Protein AF-A0ABD7EF06-F1 (afdb_monomer_lite)

pLDDT: mean 83.76, std 13.54, range [41.81, 98.06]

Foldseek 3Di:
DDDDDDDPFDWDDDPNDTDTPVVVVVVVVVVVVVVVVVVVVVVVVVVVVVVVVVVVVVCVVVVVVVVVVVVVVVVVVVVVVVVVVVVVVVVVVVVVVVVVVLVVCLDVVSVLVVVVVVLVPDDPPQWEKEKEAEPVCVVVVVVCVVPRCPPDPYHYHYDYDNDSDIDIDTPPD

Sequence (173 aa):
MRKKIEMNLSKYPLNGVLIKGELADELTEIASIKENSIIEARQRMQEIDECAEKKFVQGYYDGYVKGIIDARGSVVSIIDVFSNALEINRLRIIDELKRILLKSLENVEVFKSVFEQWLEKLPTTDSLVYLYVPSRYKEKFLYTESSCFTRLQKEIRIDYHEDNKFVFLLNNL

Secondary structure (DSSP, 8-state):
-PPP------EEEETTEEEEHHHHHHHHHHHHHHHHHHHHHHHHHHHHHHHHHHHHHHHHHHHHHHHHHHHHHHHHHHHHHHHHHHHHHHHHHHHHHHHHHHHHTTSHHHHHHHHHHHHHTS-SS--PEEEEEEGGGHHHHHTTTTTSSTT-SS-EEEEEESSSS-EEEE---

Structure (mmCIF, N/CA/C/O backbone):
data_AF-A0ABD7EF06-F1
#
_entry.id   AF-A0ABD7EF06-F1
#
loop_
_atom_site.group_PDB
_atom_site.id
_atom_site.type_symbol
_atom_site.label_atom_id
_atom_site.label_alt_id
_atom_site.label_comp_id
_atom_site.label_asym_id
_atom_site.label_entity_id
_atom_site.label_seq_id
_atom_site.pdbx_PDB_ins_code
_atom_site.Cartn_x
_atom_site.Cartn_y
_atom_site.Cartn_z
_atom_site.occupancy
_atom_site.B_iso_or_equiv
_atom_site.auth_seq_id
_atom_site.auth_comp_id
_atom_site.auth_asym_id
_atom_site.auth_atom_id
_atom_site.pdbx_PDB_model_num
ATOM 1 N N . MET A 1 1 ? 61.028 1.602 -100.239 1.00 41.81 1 MET A N 1
ATOM 2 C CA . MET A 1 1 ? 59.581 1.925 -100.206 1.00 41.81 1 MET A CA 1
ATOM 3 C C . MET A 1 1 ? 59.084 1.813 -98.772 1.00 41.81 1 MET A C 1
ATOM 5 O O . MET A 1 1 ? 59.357 0.797 -98.147 1.00 41.81 1 MET A O 1
ATOM 9 N N . ARG A 1 2 ? 58.402 2.829 -98.227 1.00 42.41 2 ARG A N 1
ATOM 10 C CA . ARG A 1 2 ? 57.750 2.735 -96.907 1.00 42.41 2 ARG A CA 1
ATOM 11 C C . ARG A 1 2 ? 56.313 2.237 -97.095 1.00 42.41 2 ARG A C 1
ATOM 13 O O . ARG A 1 2 ? 55.578 2.823 -97.883 1.00 42.41 2 ARG A O 1
ATOM 20 N N . LYS A 1 3 ? 55.925 1.165 -96.393 1.00 53.47 3 LYS A N 1
ATOM 21 C CA . LYS A 1 3 ? 54.536 0.676 -96.349 1.00 53.47 3 LYS A CA 1
ATOM 22 C C . LYS A 1 3 ? 53.689 1.656 -95.535 1.00 53.47 3 LYS A C 1
ATOM 24 O O . LYS A 1 3 ? 54.006 1.921 -94.379 1.00 53.47 3 LYS A O 1
ATOM 29 N N . LYS A 1 4 ? 52.624 2.182 -96.140 1.00 56.44 4 LYS A N 1
ATOM 30 C CA . LYS A 1 4 ? 51.591 2.948 -95.437 1.00 56.44 4 LYS A CA 1
ATOM 31 C C . LYS A 1 4 ? 50.719 1.947 -94.677 1.00 56.44 4 LYS A C 1
ATOM 33 O O . LYS A 1 4 ? 50.118 1.076 -95.295 1.00 56.44 4 LYS A O 1
ATOM 38 N N . ILE A 1 5 ? 50.720 2.032 -93.351 1.00 62.34 5 ILE A N 1
ATOM 39 C CA . ILE A 1 5 ? 49.828 1.245 -92.496 1.00 62.34 5 ILE A CA 1
ATOM 40 C C . ILE A 1 5 ? 48.558 2.075 -92.327 1.00 62.34 5 ILE A C 1
ATOM 42 O O . ILE A 1 5 ? 48.615 3.176 -91.780 1.00 62.34 5 ILE A O 1
ATOM 46 N N . GLU A 1 6 ? 47.428 1.583 -92.828 1.00 57.25 6 GLU A N 1
ATOM 47 C CA . GLU A 1 6 ? 46.128 2.185 -92.535 1.00 57.25 6 GLU A CA 1
ATOM 48 C C . GLU A 1 6 ? 45.710 1.810 -91.114 1.00 57.25 6 GLU A C 1
ATOM 50 O O . GLU A 1 6 ? 45.564 0.637 -90.775 1.00 57.25 6 GLU A O 1
ATOM 55 N N . MET A 1 7 ? 45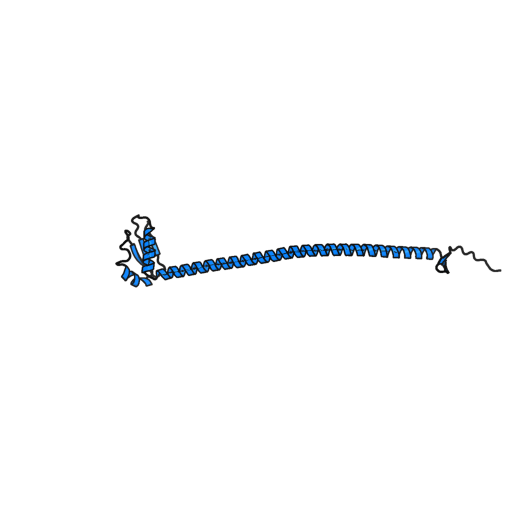.554 2.822 -90.261 1.00 56.41 7 MET A N 1
ATOM 56 C CA . MET A 1 7 ? 45.002 2.665 -88.920 1.00 56.41 7 MET A CA 1
AT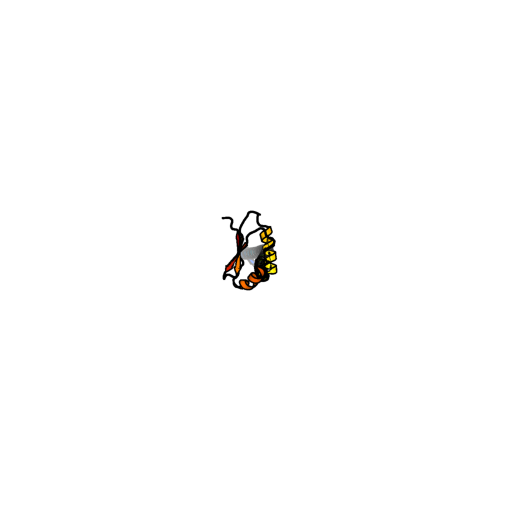OM 57 C C . MET A 1 7 ? 43.523 3.060 -88.934 1.00 56.41 7 MET A C 1
ATOM 59 O O . MET A 1 7 ? 43.207 4.241 -88.822 1.00 56.41 7 MET A O 1
ATOM 63 N N . ASN A 1 8 ? 42.629 2.073 -89.016 1.00 58.50 8 ASN A N 1
ATOM 64 C CA . ASN A 1 8 ? 41.196 2.228 -88.734 1.00 58.50 8 ASN A CA 1
ATOM 65 C C . ASN A 1 8 ? 40.936 2.032 -87.233 1.00 58.50 8 ASN A C 1
ATOM 67 O O . ASN A 1 8 ? 40.391 1.020 -86.810 1.00 58.50 8 ASN A O 1
ATOM 71 N N . LEU A 1 9 ? 41.385 2.971 -86.402 1.00 61.47 9 LEU A N 1
ATOM 72 C CA . LEU A 1 9 ? 41.012 3.015 -84.985 1.00 61.47 9 LEU A CA 1
ATOM 73 C C . LEU A 1 9 ? 40.450 4.404 -84.701 1.00 61.47 9 LEU A C 1
ATOM 75 O O . LEU A 1 9 ? 41.146 5.392 -84.950 1.00 61.47 9 LEU A O 1
ATOM 79 N N . SER A 1 10 ? 39.215 4.484 -84.193 1.00 67.25 10 SER A N 1
ATOM 80 C CA . SER A 1 10 ? 38.663 5.743 -83.691 1.00 67.25 10 SER A CA 1
ATOM 81 C C . SER A 1 10 ? 39.551 6.229 -82.544 1.00 67.25 10 SER A C 1
ATOM 83 O O . SER A 1 10 ? 39.885 5.478 -81.621 1.00 67.25 10 SER A O 1
ATOM 85 N N . LYS A 1 11 ? 40.028 7.471 -82.656 1.00 74.44 11 LYS A N 1
ATOM 86 C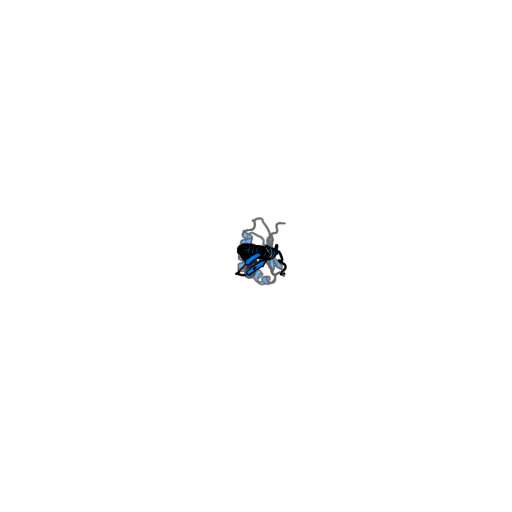 CA . LYS A 1 11 ? 40.893 8.098 -81.657 1.00 74.44 11 LYS A CA 1
ATOM 87 C C . LYS A 1 11 ? 40.264 9.391 -81.180 1.00 74.44 11 LYS A C 1
ATOM 89 O O . LYS A 1 11 ? 39.874 10.212 -82.006 1.00 74.44 11 LYS A O 1
ATOM 94 N N . TYR A 1 12 ? 40.238 9.582 -79.869 1.00 75.81 12 TYR A N 1
ATOM 95 C CA . TYR A 1 12 ? 39.671 10.766 -79.235 1.00 75.81 12 TYR A CA 1
ATOM 96 C C . TYR A 1 12 ? 40.758 11.511 -78.459 1.00 75.81 12 TYR A C 1
ATOM 98 O O . TYR A 1 12 ? 41.607 10.870 -77.833 1.00 75.81 12 TYR A O 1
ATOM 106 N N . PRO A 1 13 ? 40.790 12.850 -78.514 1.00 74.25 13 PRO A N 1
ATOM 107 C CA . PRO A 1 13 ? 41.705 13.630 -77.697 1.00 74.25 13 PRO A CA 1
ATOM 108 C C . PRO A 1 13 ? 41.209 13.675 -76.246 1.00 74.25 13 PRO A C 1
ATOM 110 O O . PRO A 1 13 ? 40.090 14.106 -75.983 1.00 74.25 13 PRO A O 1
ATOM 113 N N . LEU A 1 14 ? 42.063 13.288 -75.300 1.00 78.00 14 LEU A N 1
ATOM 114 C CA . LEU A 1 14 ? 41.842 13.431 -73.862 1.00 78.00 14 LEU A CA 1
ATOM 115 C C . LEU A 1 14 ? 43.085 14.074 -73.236 1.00 78.00 14 LEU A C 1
ATOM 117 O O . LEU A 1 14 ? 44.186 13.543 -73.362 1.00 78.00 14 LEU A O 1
ATOM 121 N N . ASN A 1 15 ? 42.929 15.238 -72.596 1.00 80.44 15 ASN A N 1
ATOM 122 C CA . ASN A 1 15 ? 44.025 15.997 -71.966 1.00 80.44 15 ASN A CA 1
ATOM 123 C C . ASN A 1 15 ? 45.275 16.172 -72.859 1.00 80.44 15 ASN A C 1
ATOM 125 O O . ASN A 1 15 ? 46.408 16.056 -72.400 1.00 80.44 15 ASN A O 1
ATOM 129 N N . GLY A 1 16 ? 45.070 16.430 -74.155 1.00 76.94 16 GLY A N 1
ATOM 130 C CA . GLY A 1 16 ? 46.155 16.639 -75.123 1.00 76.94 16 GLY A CA 1
ATOM 131 C C . GLY A 1 16 ? 46.781 15.361 -75.699 1.00 76.94 16 GLY A C 1
ATOM 132 O O . GLY A 1 16 ? 47.708 15.463 -76.499 1.00 76.94 16 GLY A O 1
ATOM 133 N N . VAL A 1 17 ? 46.274 14.171 -75.355 1.00 78.50 17 VAL A N 1
ATOM 134 C CA . VAL A 1 17 ? 46.763 12.872 -75.853 1.00 78.50 17 VAL A CA 1
ATOM 135 C C . VAL A 1 17 ? 45.650 12.129 -76.599 1.00 78.50 17 VAL A C 1
ATOM 137 O O . VAL A 1 17 ? 44.500 12.133 -76.172 1.00 78.50 17 VAL A O 1
ATOM 140 N N . LEU A 1 18 ? 45.973 11.484 -77.727 1.00 81.12 18 LEU A N 1
ATOM 141 C CA . LEU A 1 18 ? 45.015 10.666 -78.485 1.00 81.12 18 LEU A CA 1
ATOM 142 C C . LEU A 1 18 ? 44.888 9.265 -77.875 1.00 81.12 18 LEU A C 1
ATOM 144 O O . LEU A 1 18 ? 45.857 8.504 -77.872 1.00 81.12 18 LEU A O 1
ATOM 148 N N . ILE A 1 19 ? 43.684 8.908 -77.437 1.00 83.81 19 ILE A N 1
ATOM 149 C CA . ILE A 1 19 ? 43.342 7.587 -76.890 1.00 83.81 19 ILE A CA 1
ATOM 150 C C . ILE A 1 19 ? 42.420 6.810 -77.835 1.00 83.81 19 ILE A C 1
ATOM 152 O O . ILE A 1 19 ? 41.806 7.401 -78.720 1.00 83.81 19 ILE A O 1
ATOM 156 N N . LYS A 1 20 ? 42.335 5.483 -77.674 1.00 85.50 20 LYS A N 1
ATOM 157 C CA . LYS A 1 20 ? 41.400 4.627 -78.432 1.00 85.50 20 LYS A CA 1
ATOM 158 C C . LYS A 1 20 ? 39.952 4.874 -77.984 1.00 85.50 20 LYS A C 1
ATOM 160 O O . LYS A 1 20 ? 39.738 5.115 -76.801 1.00 85.50 20 LYS A O 1
ATOM 165 N N . GLY A 1 21 ? 38.989 4.757 -78.902 1.00 79.94 21 GLY A N 1
ATOM 166 C CA . GLY A 1 21 ? 37.553 4.911 -78.616 1.00 79.94 21 GLY A CA 1
ATOM 167 C C . GLY A 1 21 ? 37.029 4.026 -77.486 1.00 79.94 21 GLY A C 1
ATOM 168 O O . GLY A 1 21 ? 36.453 4.557 -76.551 1.00 79.94 21 GLY A O 1
ATOM 169 N N . GLU A 1 22 ? 37.343 2.728 -77.501 1.00 83.94 22 GLU A N 1
ATOM 170 C CA . GLU A 1 22 ? 36.930 1.775 -76.449 1.00 83.94 22 GLU A CA 1
ATOM 171 C C . GLU A 1 22 ? 37.314 2.257 -75.038 1.00 83.94 22 GLU A C 1
ATOM 173 O O . GLU A 1 22 ? 36.499 2.245 -74.124 1.00 83.94 22 GLU A O 1
ATOM 178 N N . LEU A 1 23 ? 38.535 2.782 -74.879 1.00 84.44 23 LEU A N 1
ATOM 179 C CA . LEU A 1 23 ? 39.010 3.320 -73.602 1.00 84.44 23 LEU A CA 1
ATOM 180 C C . LEU A 1 23 ? 38.282 4.617 -73.208 1.00 84.44 23 LEU A C 1
ATOM 182 O O . LEU A 1 23 ? 38.112 4.896 -72.025 1.00 84.44 23 LEU A O 1
ATOM 186 N N . ALA A 1 24 ? 37.880 5.437 -74.181 1.00 82.25 24 ALA A N 1
ATOM 187 C CA . ALA A 1 24 ? 37.111 6.652 -73.920 1.00 82.25 24 ALA A CA 1
ATOM 188 C C . ALA A 1 24 ? 35.680 6.325 -73.451 1.00 82.25 24 ALA A C 1
ATOM 190 O O . ALA A 1 24 ? 35.167 6.982 -72.540 1.00 82.25 24 ALA A O 1
ATOM 191 N N . ASP A 1 25 ? 35.072 5.288 -74.027 1.00 86.00 25 ASP A N 1
ATOM 192 C CA . ASP A 1 25 ? 33.742 4.808 -73.651 1.00 86.00 25 ASP A CA 1
ATOM 193 C C . ASP A 1 25 ? 33.758 4.203 -72.236 1.00 86.00 25 ASP A C 1
ATOM 195 O O . ASP A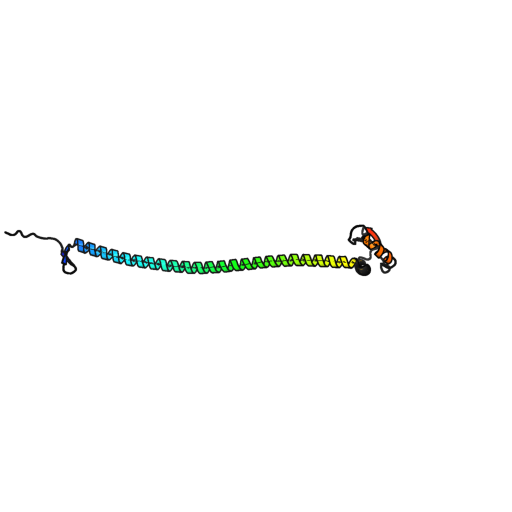 1 25 ? 32.960 4.608 -71.389 1.00 86.00 25 ASP A O 1
ATOM 199 N N . GLU A 1 26 ? 34.742 3.349 -71.924 1.00 89.81 26 GLU A N 1
ATOM 200 C CA . GLU A 1 26 ? 34.948 2.789 -70.576 1.00 89.81 26 GLU A CA 1
ATOM 201 C C . GLU A 1 26 ? 35.141 3.882 -69.511 1.00 89.81 26 GLU A C 1
ATOM 203 O O . GLU A 1 26 ? 34.559 3.825 -68.427 1.00 89.81 26 GLU A O 1
ATOM 208 N N . LEU A 1 27 ? 35.933 4.922 -69.805 1.00 88.38 27 LEU A N 1
ATOM 209 C CA . LEU A 1 27 ? 36.132 6.046 -68.882 1.00 88.38 27 LEU A CA 1
ATOM 210 C C . LEU A 1 27 ? 34.835 6.826 -68.624 1.00 88.38 27 LEU A C 1
ATOM 212 O O . LEU A 1 27 ? 34.617 7.306 -67.508 1.00 88.38 27 LEU A O 1
ATOM 216 N N . THR A 1 28 ? 33.976 6.941 -69.636 1.00 88.25 28 THR A N 1
ATOM 217 C CA . THR A 1 28 ? 32.667 7.597 -69.517 1.00 88.25 28 THR A CA 1
ATOM 218 C C . THR A 1 28 ? 31.716 6.763 -68.660 1.00 88.25 28 THR A C 1
ATOM 220 O O . THR A 1 28 ? 31.036 7.304 -67.786 1.00 88.25 28 THR A O 1
ATOM 223 N N . GLU A 1 29 ? 31.715 5.443 -68.846 1.00 94.25 29 GLU A N 1
ATOM 224 C CA . GLU A 1 29 ? 30.938 4.511 -68.029 1.00 94.25 29 GLU A CA 1
ATOM 225 C C . GLU A 1 29 ? 31.388 4.538 -66.560 1.00 94.25 29 GLU A C 1
ATOM 227 O O . GLU A 1 29 ? 30.561 4.707 -65.663 1.00 94.25 29 GLU A O 1
ATOM 232 N N . ILE A 1 30 ? 32.700 4.492 -66.297 1.00 94.31 30 ILE A N 1
ATOM 233 C CA . ILE A 1 30 ? 33.265 4.606 -64.942 1.00 94.31 30 ILE A CA 1
ATOM 234 C C . ILE A 1 30 ? 32.855 5.928 -64.283 1.00 94.31 30 ILE A C 1
ATOM 236 O O . ILE A 1 30 ? 32.496 5.949 -63.101 1.00 94.31 30 ILE A O 1
ATOM 240 N N . ALA A 1 31 ? 32.892 7.038 -65.026 1.00 92.94 31 ALA A N 1
ATOM 241 C CA . ALA A 1 31 ? 32.463 8.335 -64.515 1.00 92.94 31 ALA A CA 1
ATOM 242 C C . ALA A 1 31 ? 30.967 8.340 -64.156 1.00 92.94 31 ALA A C 1
ATOM 244 O O . ALA A 1 31 ? 30.600 8.836 -63.089 1.00 92.94 31 ALA A O 1
ATOM 245 N N . SER A 1 32 ? 30.119 7.737 -64.997 1.00 94.94 32 SER A N 1
ATOM 246 C CA . SER A 1 32 ? 28.679 7.618 -64.745 1.00 94.94 32 SER A CA 1
ATOM 247 C C . SER A 1 32 ? 28.371 6.741 -63.529 1.00 94.94 32 SER A C 1
ATOM 249 O O . SER A 1 32 ? 27.601 7.150 -62.660 1.00 94.94 32 SER A O 1
ATOM 251 N N . ILE A 1 33 ? 29.019 5.578 -63.407 1.00 96.69 33 ILE A N 1
ATOM 252 C CA . ILE A 1 33 ? 28.868 4.679 -62.252 1.00 96.69 33 ILE A CA 1
ATOM 253 C C . ILE A 1 33 ? 29.279 5.391 -60.965 1.00 96.69 33 ILE A C 1
ATOM 255 O O . ILE A 1 33 ? 28.579 5.295 -59.955 1.00 96.69 33 ILE A O 1
ATOM 259 N N . LYS A 1 34 ? 30.399 6.122 -60.992 1.00 96.69 34 LYS A N 1
ATOM 260 C CA . LYS A 1 34 ? 30.882 6.879 -59.835 1.00 96.69 34 LYS A CA 1
ATOM 261 C C . LYS A 1 34 ? 29.867 7.932 -59.392 1.00 96.69 34 LYS A C 1
ATOM 263 O O . LYS A 1 34 ? 29.587 8.017 -58.199 1.00 96.69 34 LYS A O 1
ATOM 268 N N . GLU A 1 35 ? 29.318 8.706 -60.325 1.00 96.75 35 GLU A N 1
ATOM 269 C CA . GLU A 1 35 ? 28.325 9.738 -60.008 1.00 96.75 35 GLU A CA 1
ATOM 270 C C . GLU A 1 35 ? 27.038 9.122 -59.443 1.00 96.75 35 GLU A C 1
ATOM 272 O O . GLU A 1 35 ? 26.578 9.523 -58.374 1.00 96.75 35 GLU A O 1
ATOM 277 N N . ASN A 1 36 ? 26.516 8.072 -60.084 1.00 96.88 36 ASN A N 1
ATOM 278 C CA . ASN A 1 36 ? 25.320 7.370 -59.612 1.00 96.88 36 ASN A CA 1
ATOM 279 C C . ASN A 1 36 ? 25.528 6.760 -58.220 1.00 96.88 36 ASN A C 1
ATOM 281 O O . ASN A 1 36 ? 24.673 6.905 -57.350 1.00 96.88 36 ASN A O 1
ATOM 285 N N . SER A 1 37 ? 26.697 6.164 -57.966 1.00 96.50 37 SER A N 1
ATOM 286 C CA . SER A 1 37 ? 27.040 5.607 -56.650 1.00 96.50 37 SER A CA 1
ATOM 287 C C . SER A 1 37 ? 27.065 6.683 -55.561 1.00 96.50 37 SER A C 1
ATOM 289 O O . SER A 1 37 ? 26.642 6.433 -54.433 1.00 96.50 37 SER A O 1
ATOM 291 N N . ILE A 1 38 ? 27.541 7.893 -55.882 1.00 97.12 38 ILE A N 1
ATOM 292 C CA . ILE A 1 38 ? 27.539 9.029 -54.949 1.00 97.12 38 ILE A CA 1
ATOM 293 C C . ILE A 1 38 ? 26.106 9.498 -54.668 1.00 97.12 38 ILE A C 1
ATOM 295 O O . ILE A 1 38 ? 25.777 9.776 -53.513 1.00 97.12 38 ILE A O 1
ATOM 299 N N . ILE A 1 39 ? 25.255 9.581 -55.693 1.00 97.31 39 ILE A N 1
ATOM 300 C CA . ILE A 1 39 ? 23.847 9.977 -55.546 1.00 97.31 39 ILE A CA 1
ATOM 301 C C . ILE A 1 39 ? 23.092 8.962 -54.682 1.00 97.31 39 ILE A C 1
ATOM 303 O O . ILE A 1 39 ? 22.452 9.353 -53.705 1.00 97.31 39 ILE A O 1
ATOM 307 N N . GLU A 1 40 ? 23.216 7.669 -54.985 1.00 97.44 40 GLU A N 1
ATOM 308 C CA . GLU A 1 40 ? 22.581 6.600 -54.209 1.00 97.44 40 GLU A CA 1
ATOM 309 C C . GLU A 1 40 ? 23.064 6.586 -52.756 1.00 97.44 40 GLU A C 1
ATOM 311 O O . GLU A 1 40 ? 22.258 6.459 -51.834 1.00 97.44 40 GLU A O 1
ATOM 316 N N . ALA A 1 41 ? 24.371 6.755 -52.527 1.00 97.19 41 ALA A N 1
ATOM 317 C CA . ALA A 1 41 ? 24.919 6.823 -51.177 1.00 97.19 41 ALA A CA 1
ATOM 318 C C . ALA A 1 41 ? 24.320 7.995 -50.386 1.00 97.19 41 ALA A C 1
ATOM 320 O O . ALA A 1 41 ? 23.935 7.816 -49.232 1.00 97.19 41 ALA A O 1
ATOM 321 N N . ARG A 1 42 ? 24.181 9.175 -51.008 1.00 97.38 42 ARG A N 1
ATOM 322 C CA . ARG A 1 42 ? 23.562 10.348 -50.370 1.00 97.38 42 ARG A CA 1
ATOM 323 C C . ARG A 1 42 ? 22.088 10.124 -50.042 1.00 97.38 42 ARG A C 1
ATOM 325 O O . ARG A 1 42 ? 21.672 10.469 -48.942 1.00 97.38 42 ARG A O 1
ATOM 332 N N . GLN A 1 43 ? 21.323 9.526 -50.954 1.00 97.75 43 GLN A N 1
ATOM 333 C CA . GLN A 1 43 ? 19.912 9.205 -50.711 1.00 97.75 43 GLN A CA 1
ATOM 334 C C . GLN A 1 43 ? 19.758 8.237 -49.536 1.00 97.75 43 GLN A C 1
ATOM 336 O O . GLN A 1 43 ? 18.997 8.511 -48.614 1.00 97.75 43 GLN A O 1
ATOM 341 N N . ARG A 1 44 ? 20.551 7.158 -49.503 1.00 97.44 44 ARG A N 1
ATOM 342 C CA . ARG A 1 44 ? 20.526 6.202 -48.386 1.00 97.44 44 ARG A CA 1
ATOM 343 C C . ARG A 1 44 ? 20.928 6.841 -47.061 1.00 97.44 44 ARG A C 1
ATOM 345 O O . ARG A 1 44 ? 20.338 6.518 -46.037 1.00 97.44 44 ARG A O 1
ATOM 352 N N . MET A 1 45 ? 21.922 7.732 -47.062 1.00 97.12 45 MET A N 1
ATOM 353 C CA . MET A 1 45 ? 22.303 8.474 -45.855 1.00 97.12 45 MET A CA 1
ATOM 354 C C . MET A 1 45 ? 21.137 9.321 -45.339 1.00 97.12 45 MET A C 1
ATOM 356 O O . MET A 1 45 ? 20.819 9.245 -44.158 1.00 97.12 45 MET A O 1
ATOM 360 N N . GLN A 1 46 ? 20.449 10.041 -46.227 1.00 97.12 46 GLN A N 1
ATOM 361 C CA . GLN A 1 46 ? 19.283 10.836 -45.852 1.00 97.12 46 GLN A CA 1
ATOM 362 C C . GLN A 1 46 ? 18.144 9.966 -45.293 1.00 97.12 46 GLN A C 1
ATOM 364 O O . GLN A 1 46 ? 17.568 10.294 -44.259 1.00 97.12 46 GLN A O 1
ATOM 369 N N . GLU A 1 47 ? 17.849 8.827 -45.922 1.00 97.56 47 GLU A N 1
ATOM 370 C CA . GLU A 1 47 ? 16.836 7.883 -45.428 1.00 97.56 47 GLU A CA 1
ATOM 371 C C . GLU A 1 47 ? 17.183 7.327 -44.038 1.00 97.56 47 GLU A C 1
ATOM 373 O O . GLU A 1 47 ? 16.302 7.159 -43.189 1.00 97.56 47 GLU A O 1
ATOM 378 N N . ILE A 1 48 ? 18.466 7.042 -43.791 1.00 97.19 48 ILE A N 1
ATOM 379 C CA . ILE A 1 48 ? 18.952 6.586 -42.485 1.00 97.19 48 ILE A CA 1
ATOM 380 C C . ILE A 1 48 ? 18.767 7.682 -41.436 1.00 97.19 48 ILE A C 1
ATOM 382 O O . ILE A 1 48 ? 18.270 7.376 -40.350 1.00 97.19 48 ILE A O 1
ATOM 386 N N . ASP A 1 49 ? 19.113 8.929 -41.754 1.00 97.12 49 ASP A N 1
ATOM 387 C CA . ASP A 1 49 ? 18.968 10.063 -40.839 1.00 97.12 49 ASP A CA 1
ATOM 388 C C . ASP A 1 49 ? 17.492 10.299 -40.479 1.00 97.12 49 ASP A C 1
ATOM 390 O O . ASP A 1 49 ? 17.139 10.365 -39.298 1.00 97.12 49 ASP A O 1
ATOM 394 N N . GLU A 1 50 ? 16.595 10.293 -41.471 1.00 96.94 50 GLU A N 1
ATOM 395 C CA . GLU A 1 50 ? 15.148 10.406 -41.247 1.00 96.94 50 GLU A CA 1
ATOM 396 C C . GLU A 1 50 ? 14.592 9.234 -40.419 1.00 96.94 50 GLU A C 1
ATOM 398 O O . GLU A 1 50 ? 13.704 9.402 -39.575 1.00 96.94 50 GLU A O 1
ATOM 403 N N . CYS A 1 51 ? 15.096 8.016 -40.645 1.00 97.06 51 CYS A N 1
ATOM 404 C CA . CYS A 1 51 ? 14.711 6.844 -39.862 1.00 97.06 51 CYS A CA 1
ATOM 405 C C . CYS A 1 51 ? 15.198 6.948 -38.409 1.00 97.06 51 CYS A C 1
ATOM 407 O O . CYS A 1 51 ? 14.453 6.614 -37.480 1.00 97.06 51 CYS A O 1
ATOM 409 N N . ALA A 1 52 ? 16.433 7.408 -38.205 1.00 95.69 52 ALA A N 1
ATOM 410 C CA . ALA A 1 52 ? 17.021 7.597 -36.887 1.00 95.69 52 ALA A CA 1
ATOM 411 C C . ALA A 1 52 ? 16.243 8.643 -36.080 1.00 95.69 52 ALA A C 1
ATOM 413 O O . ALA A 1 52 ? 15.912 8.389 -34.921 1.00 95.69 52 ALA A O 1
ATOM 414 N N . GLU A 1 53 ? 15.864 9.761 -36.702 1.00 96.19 53 GLU A N 1
ATOM 415 C CA . GLU A 1 53 ? 15.066 10.806 -36.059 1.00 96.19 53 GLU A CA 1
ATOM 416 C C . GLU A 1 53 ? 13.681 10.291 -35.639 1.00 96.19 53 GLU A C 1
ATOM 418 O O . GLU A 1 53 ? 13.274 10.463 -34.488 1.00 96.19 53 GLU A O 1
ATOM 423 N N . LYS A 1 54 ? 12.986 9.552 -36.514 1.00 96.12 54 LYS A N 1
ATOM 424 C CA . LYS A 1 54 ? 11.690 8.931 -36.176 1.00 96.12 54 LYS A CA 1
ATOM 425 C C . LYS A 1 54 ? 11.798 7.988 -34.977 1.00 96.12 54 LYS A C 1
ATOM 427 O O . LYS A 1 54 ? 10.960 8.041 -34.077 1.00 96.12 54 LYS A O 1
ATOM 432 N N . LYS A 1 55 ? 12.837 7.147 -34.937 1.00 95.50 55 LYS A N 1
ATOM 433 C CA . LYS A 1 55 ? 13.080 6.233 -33.808 1.00 95.50 55 LYS A CA 1
ATOM 434 C C . LYS A 1 55 ? 13.425 6.979 -32.525 1.00 95.50 55 LYS A C 1
ATOM 436 O O . LYS A 1 55 ? 12.982 6.564 -31.458 1.00 95.50 55 LYS A O 1
ATOM 441 N N . PHE A 1 56 ? 14.186 8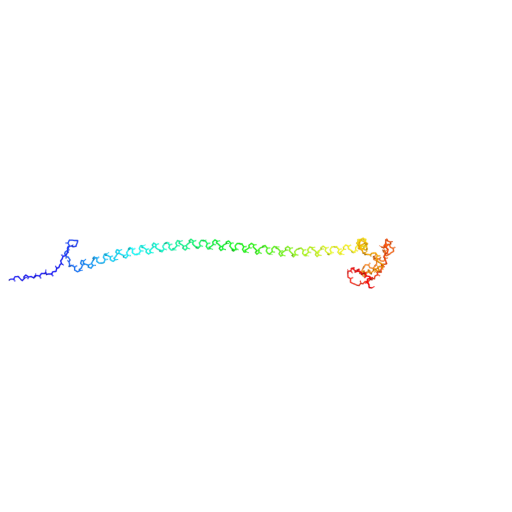.067 -32.617 1.00 94.81 56 PHE A N 1
ATOM 442 C CA . PHE A 1 56 ? 14.500 8.909 -31.468 1.00 94.81 56 PHE A CA 1
ATOM 443 C C . PHE A 1 56 ? 13.230 9.527 -30.869 1.00 94.81 56 PHE A C 1
ATOM 445 O O . PHE A 1 56 ? 12.988 9.395 -29.670 1.00 94.81 56 PHE A O 1
ATOM 452 N N . VAL A 1 57 ? 12.382 10.131 -31.708 1.00 95.19 57 VAL A N 1
ATOM 453 C CA . VAL A 1 57 ? 11.103 10.722 -31.285 1.00 95.19 57 VAL A CA 1
ATOM 454 C C . VAL A 1 57 ? 10.191 9.665 -30.663 1.00 95.19 57 VAL A C 1
ATOM 456 O O . VAL A 1 57 ? 9.634 9.888 -29.590 1.00 95.19 57 VAL A O 1
ATOM 459 N N . GLN A 1 58 ? 10.076 8.489 -31.283 1.00 94.62 58 GLN A N 1
ATOM 460 C CA . GLN A 1 58 ? 9.297 7.388 -30.722 1.00 94.62 58 GLN A CA 1
ATOM 461 C C . GLN A 1 58 ? 9.836 6.952 -29.352 1.00 94.62 58 GLN A C 1
ATOM 463 O O . GLN A 1 58 ? 9.072 6.866 -28.395 1.00 94.62 58 GLN A O 1
ATOM 468 N N . GLY A 1 59 ? 11.149 6.743 -29.233 1.00 94.25 59 GLY A N 1
ATOM 469 C CA . GLY A 1 59 ? 11.780 6.370 -27.968 1.00 94.25 59 GLY A CA 1
ATOM 470 C C . GLY A 1 59 ? 11.562 7.407 -26.863 1.00 94.25 59 GLY A C 1
ATOM 471 O O . GLY A 1 59 ? 11.363 7.033 -25.707 1.00 94.25 59 GLY A O 1
ATOM 472 N N . TYR A 1 60 ? 11.534 8.698 -27.208 1.00 92.94 60 TYR A N 1
ATOM 473 C CA . TYR A 1 60 ? 11.192 9.769 -26.272 1.00 92.94 60 TYR A CA 1
ATOM 474 C C . TYR A 1 60 ? 9.756 9.629 -25.743 1.00 92.94 60 TYR A C 1
ATOM 476 O O . TYR A 1 60 ? 9.546 9.653 -24.528 1.00 92.94 60 TYR A O 1
ATOM 484 N N . TYR A 1 61 ? 8.773 9.439 -26.630 1.00 92.75 61 TYR A N 1
ATOM 485 C CA . TYR A 1 61 ? 7.374 9.262 -26.228 1.00 92.75 61 TYR A CA 1
ATOM 486 C C . TYR A 1 61 ? 7.159 7.978 -25.423 1.00 92.75 61 TYR A C 1
ATOM 488 O O . TYR A 1 61 ? 6.515 8.022 -24.374 1.00 92.75 61 TYR A O 1
ATOM 496 N N . ASP A 1 62 ? 7.740 6.861 -25.857 1.00 93.38 62 ASP A N 1
ATOM 497 C CA . ASP A 1 62 ? 7.641 5.577 -25.159 1.00 93.38 62 ASP A CA 1
ATOM 498 C C . ASP A 1 62 ? 8.267 5.664 -23.759 1.00 93.38 62 ASP A C 1
ATOM 500 O O . ASP A 1 62 ? 7.679 5.208 -22.774 1.00 93.38 62 ASP A O 1
ATOM 504 N N . GLY A 1 63 ? 9.433 6.309 -23.650 1.00 93.19 63 GLY A N 1
ATOM 505 C CA . GLY A 1 63 ? 10.106 6.563 -22.380 1.00 93.19 63 GLY A CA 1
ATOM 506 C C . GLY A 1 63 ? 9.286 7.450 -21.445 1.00 93.19 63 GLY A C 1
ATOM 507 O O . GLY A 1 63 ? 9.162 7.135 -20.261 1.00 93.19 63 GLY A O 1
ATOM 508 N N . TYR A 1 64 ? 8.673 8.516 -21.969 1.00 89.38 64 TYR A N 1
ATOM 509 C CA . TYR A 1 64 ? 7.780 9.380 -21.196 1.00 89.38 64 TYR A CA 1
ATOM 510 C C . TYR A 1 64 ? 6.559 8.610 -20.678 1.00 89.38 64 TYR A C 1
ATOM 512 O O . TYR A 1 64 ? 6.291 8.622 -19.478 1.00 89.38 64 TYR A O 1
ATOM 520 N N . VAL A 1 65 ? 5.846 7.891 -21.552 1.00 91.50 65 VAL A N 1
ATOM 521 C CA . VAL A 1 65 ? 4.655 7.110 -21.174 1.00 91.50 65 VAL A CA 1
ATOM 522 C C . VAL A 1 65 ? 5.007 6.062 -20.122 1.00 91.50 65 VAL A C 1
ATOM 524 O O . VAL A 1 65 ? 4.333 5.980 -19.092 1.00 91.50 65 VAL A O 1
ATOM 527 N N . LYS A 1 66 ? 6.085 5.300 -20.337 1.00 93.19 66 LYS A N 1
ATOM 528 C CA . LYS A 1 66 ? 6.552 4.298 -19.377 1.00 93.19 66 LYS A CA 1
ATOM 529 C C . LYS A 1 66 ? 6.926 4.933 -18.039 1.00 93.19 66 LYS A C 1
ATOM 531 O O . LYS A 1 66 ? 6.468 4.464 -17.004 1.00 93.19 66 LYS A O 1
ATOM 536 N N . GLY A 1 67 ? 7.674 6.037 -18.058 1.00 91.44 67 GLY A N 1
ATOM 537 C CA . GLY A 1 67 ? 8.059 6.758 -16.846 1.00 91.44 67 GLY A CA 1
ATOM 538 C C . GLY A 1 67 ? 6.856 7.244 -16.033 1.00 91.44 67 GLY A C 1
ATOM 539 O O . GLY A 1 67 ? 6.842 7.103 -14.812 1.00 91.44 67 GLY A O 1
ATOM 540 N N . ILE A 1 68 ? 5.811 7.751 -16.698 1.00 90.56 68 ILE A N 1
ATOM 541 C CA . ILE A 1 68 ? 4.565 8.163 -16.035 1.00 90.56 68 ILE A CA 1
ATOM 542 C C . ILE A 1 68 ? 3.818 6.962 -15.436 1.00 90.56 68 ILE A C 1
ATOM 544 O O . ILE A 1 68 ? 3.331 7.054 -14.307 1.00 90.56 68 ILE A O 1
ATOM 548 N N . ILE A 1 69 ? 3.729 5.837 -16.154 1.00 90.81 69 ILE A N 1
ATOM 549 C CA . ILE A 1 69 ? 3.087 4.612 -15.647 1.00 90.81 69 ILE A CA 1
ATOM 550 C C . ILE A 1 69 ? 3.837 4.072 -14.423 1.00 90.81 69 ILE A C 1
ATOM 552 O O . ILE A 1 69 ? 3.202 3.786 -13.408 1.00 90.81 69 ILE A O 1
ATOM 556 N N . ASP A 1 70 ? 5.165 3.995 -14.487 1.00 92.56 70 ASP A N 1
ATOM 557 C CA . ASP A 1 70 ? 6.010 3.497 -13.396 1.00 92.56 70 ASP A CA 1
ATOM 558 C C . ASP A 1 70 ? 5.908 4.404 -12.155 1.00 92.56 70 ASP A C 1
ATOM 560 O O . ASP A 1 70 ? 5.744 3.924 -11.025 1.00 92.56 70 ASP A O 1
ATOM 564 N N . ALA A 1 71 ? 5.915 5.727 -12.354 1.00 91.75 71 ALA A N 1
ATOM 565 C CA . ALA A 1 71 ? 5.699 6.695 -11.281 1.00 91.75 71 ALA A CA 1
ATOM 566 C C . ALA A 1 71 ? 4.309 6.531 -10.644 1.00 91.75 71 ALA A C 1
ATOM 568 O O . ALA A 1 71 ? 4.187 6.482 -9.419 1.00 91.75 71 ALA A O 1
ATOM 569 N N . ARG A 1 72 ? 3.256 6.378 -11.458 1.00 90.94 72 ARG A N 1
ATOM 570 C CA . ARG A 1 72 ? 1.891 6.144 -10.964 1.00 90.94 72 ARG A CA 1
ATOM 571 C C . ARG A 1 72 ? 1.790 4.838 -10.177 1.00 90.94 72 ARG A C 1
ATOM 573 O O . ARG A 1 72 ? 1.192 4.835 -9.104 1.00 90.94 72 ARG A O 1
ATOM 580 N N . GLY A 1 73 ? 2.371 3.752 -10.685 1.00 91.75 73 GLY A N 1
ATOM 581 C CA . GLY A 1 73 ? 2.397 2.460 -9.996 1.00 91.75 73 GLY A CA 1
ATOM 582 C C . GLY A 1 73 ? 3.088 2.553 -8.635 1.00 91.75 73 GLY A C 1
ATOM 583 O O . GLY A 1 73 ? 2.585 2.024 -7.644 1.00 91.75 73 GLY A O 1
ATOM 584 N N . SER A 1 74 ? 4.180 3.315 -8.563 1.00 91.62 74 SER A N 1
ATOM 585 C CA . SER A 1 74 ? 4.902 3.572 -7.313 1.00 91.62 74 SER A CA 1
ATOM 586 C C . SER A 1 74 ? 4.041 4.324 -6.291 1.00 91.62 74 SER A C 1
ATOM 588 O O . SER A 1 74 ? 4.011 3.948 -5.121 1.00 91.62 74 SER A O 1
ATOM 590 N N . VAL A 1 75 ? 3.287 5.342 -6.723 1.00 92.69 75 VAL A N 1
ATOM 591 C CA . VAL A 1 75 ? 2.367 6.087 -5.843 1.00 92.69 75 VAL A CA 1
ATOM 592 C C . VAL A 1 75 ? 1.256 5.187 -5.298 1.00 92.69 75 VAL A C 1
ATOM 594 O O . VAL A 1 75 ? 0.969 5.248 -4.105 1.00 92.69 75 VAL A O 1
ATOM 597 N N . VAL A 1 76 ? 0.658 4.330 -6.133 1.00 94.44 76 VAL A N 1
ATOM 598 C CA . VAL A 1 76 ? -0.384 3.381 -5.691 1.00 94.44 76 VAL A CA 1
ATOM 599 C C . VAL A 1 76 ? 0.162 2.430 -4.625 1.00 94.44 76 VAL A C 1
ATOM 601 O O . VAL A 1 76 ? -0.433 2.305 -3.561 1.00 94.44 76 VAL A O 1
ATOM 604 N N . SER A 1 77 ? 1.339 1.845 -4.861 1.00 92.94 77 SER A N 1
ATOM 605 C CA . SER A 1 77 ? 1.996 0.961 -3.890 1.00 92.94 77 SER A CA 1
ATOM 606 C C . SER A 1 77 ? 2.230 1.650 -2.539 1.00 92.94 77 SER A C 1
ATOM 608 O O . SER A 1 77 ? 1.945 1.090 -1.481 1.00 92.94 77 SER A O 1
ATOM 610 N N . ILE A 1 78 ? 2.682 2.908 -2.558 1.00 94.06 78 ILE A N 1
ATOM 611 C CA . ILE A 1 78 ? 2.883 3.698 -1.337 1.00 94.06 78 ILE A CA 1
ATOM 612 C C . ILE A 1 78 ? 1.554 3.935 -0.602 1.00 94.06 78 ILE A C 1
ATOM 614 O O . ILE A 1 78 ? 1.502 3.799 0.622 1.00 94.06 78 ILE A O 1
ATOM 618 N N . ILE A 1 79 ? 0.477 4.258 -1.325 1.00 95.31 79 ILE A N 1
ATOM 619 C CA . ILE A 1 79 ? -0.863 4.426 -0.740 1.00 95.31 79 ILE A CA 1
ATOM 620 C C . ILE A 1 79 ? -1.326 3.136 -0.055 1.00 95.31 79 ILE A C 1
ATOM 622 O O . ILE A 1 79 ? -1.849 3.201 1.059 1.00 95.31 79 ILE A O 1
ATOM 626 N N . ASP A 1 80 ? -1.106 1.975 -0.669 1.00 95.00 80 ASP A N 1
ATOM 627 C CA . ASP A 1 80 ? -1.491 0.686 -0.086 1.00 95.00 80 ASP A CA 1
ATOM 628 C C . ASP A 1 80 ? -0.714 0.395 1.206 1.00 95.00 80 ASP A C 1
ATOM 630 O O . ASP A 1 80 ? -1.295 -0.023 2.213 1.00 95.00 80 ASP A O 1
ATOM 634 N N . VAL A 1 81 ? 0.592 0.683 1.225 1.00 96.06 81 VAL A N 1
ATOM 635 C CA . VAL A 1 81 ? 1.428 0.551 2.430 1.00 96.06 81 VAL A CA 1
ATOM 636 C C . VAL A 1 81 ? 0.914 1.449 3.557 1.00 96.06 81 VAL A C 1
ATOM 638 O O . VAL A 1 81 ? 0.755 0.984 4.689 1.00 96.06 81 VAL A O 1
ATOM 641 N N . PHE A 1 82 ? 0.610 2.717 3.263 1.00 96.00 82 PHE A N 1
ATOM 642 C CA . 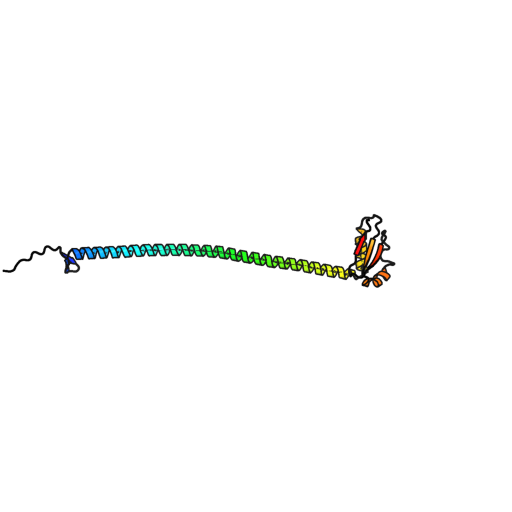PHE A 1 82 ? 0.075 3.640 4.265 1.00 96.00 82 PHE A CA 1
ATOM 643 C C . PHE A 1 82 ? -1.306 3.214 4.766 1.00 96.00 82 PHE A C 1
ATOM 645 O O . PHE A 1 82 ? -1.539 3.219 5.975 1.00 96.00 82 PHE A O 1
ATOM 652 N N . SER A 1 83 ? -2.199 2.800 3.868 1.00 97.00 83 SER A N 1
ATOM 653 C CA . SER A 1 83 ? -3.539 2.309 4.214 1.00 97.00 83 SER A CA 1
ATOM 654 C C . SER A 1 83 ? -3.465 1.123 5.178 1.00 97.00 83 SER A C 1
ATOM 656 O O . SER A 1 83 ? -4.101 1.133 6.232 1.00 97.00 83 SER A O 1
ATOM 658 N N . ASN A 1 84 ? -2.609 0.144 4.881 1.00 97.06 84 ASN A N 1
ATOM 659 C CA . ASN A 1 84 ? -2.401 -1.017 5.744 1.00 97.06 84 ASN A CA 1
ATOM 660 C C . ASN A 1 84 ? -1.838 -0.631 7.120 1.00 97.06 84 ASN A C 1
ATOM 662 O O . ASN A 1 84 ? -2.299 -1.132 8.147 1.00 97.06 84 ASN A O 1
ATOM 666 N N . ALA A 1 85 ? -0.869 0.287 7.166 1.00 97.25 85 ALA A N 1
ATOM 667 C CA . ALA A 1 85 ? -0.310 0.771 8.426 1.00 97.25 85 ALA A CA 1
ATOM 668 C C . ALA A 1 85 ? -1.359 1.502 9.285 1.00 97.25 85 ALA A C 1
ATOM 670 O O . ALA A 1 85 ? -1.378 1.345 10.509 1.00 97.25 85 ALA A O 1
ATOM 671 N N . LEU A 1 86 ? -2.250 2.278 8.659 1.00 97.25 86 LEU A N 1
ATOM 672 C CA . LEU A 1 86 ? -3.356 2.948 9.343 1.00 97.25 86 LEU A CA 1
ATOM 673 C C . LEU A 1 86 ? -4.362 1.947 9.917 1.00 97.25 86 LEU A C 1
ATOM 675 O O . LEU A 1 86 ? -4.757 2.094 11.073 1.00 97.25 86 LEU A O 1
ATOM 679 N N . GLU A 1 87 ? -4.732 0.910 9.165 1.00 97.56 87 GLU A N 1
ATOM 680 C CA . GLU A 1 87 ? -5.633 -0.150 9.637 1.00 97.56 87 GLU A CA 1
ATOM 681 C C . GLU A 1 87 ? -5.058 -0.897 10.847 1.00 97.56 87 GLU A C 1
ATOM 683 O O . GLU A 1 87 ? -5.734 -1.047 11.871 1.00 97.56 87 GLU A O 1
ATOM 688 N N . ILE A 1 88 ? -3.782 -1.290 10.780 1.00 97.81 88 ILE A N 1
ATOM 689 C CA . ILE A 1 88 ? -3.079 -1.939 11.896 1.00 97.81 88 ILE A CA 1
ATOM 690 C C . ILE A 1 88 ? -3.070 -1.025 13.126 1.00 97.81 88 ILE A C 1
ATOM 692 O O . ILE A 1 88 ? -3.400 -1.460 14.233 1.00 97.81 88 ILE A O 1
ATOM 696 N N . ASN A 1 89 ? -2.742 0.257 12.944 1.00 97.81 89 ASN A N 1
ATOM 697 C CA . ASN A 1 89 ? -2.743 1.222 14.040 1.00 97.81 89 ASN A CA 1
ATOM 698 C C . ASN A 1 89 ? -4.141 1.439 14.626 1.00 97.81 89 ASN A C 1
ATOM 700 O O . ASN A 1 89 ? -4.271 1.504 15.849 1.00 97.81 89 ASN A O 1
ATOM 704 N N . ARG A 1 90 ? -5.190 1.498 13.796 1.00 97.94 90 ARG A N 1
ATOM 705 C CA . ARG A 1 90 ? -6.575 1.610 14.269 1.00 97.94 90 ARG A CA 1
ATOM 706 C C . ARG A 1 90 ? -6.940 0.425 15.155 1.00 97.94 90 ARG A C 1
ATOM 708 O O . ARG A 1 90 ? -7.473 0.623 16.244 1.00 97.94 90 ARG A O 1
ATOM 715 N N . LEU A 1 91 ? -6.636 -0.796 14.714 1.00 98.06 91 LEU A N 1
ATOM 716 C CA . LEU A 1 91 ? -6.909 -2.009 15.488 1.00 98.06 91 LEU A CA 1
ATOM 717 C C . LEU A 1 91 ? -6.142 -2.022 16.814 1.00 98.06 91 LEU A C 1
ATOM 719 O O . LEU A 1 91 ? -6.734 -2.329 17.849 1.00 98.06 91 LEU A O 1
ATOM 723 N N . ARG A 1 92 ? -4.865 -1.618 16.807 1.00 97.94 92 ARG A N 1
ATOM 724 C CA . ARG A 1 92 ? -4.052 -1.498 18.027 1.00 97.94 92 ARG A CA 1
ATOM 725 C C . ARG A 1 92 ? -4.655 -0.505 19.021 1.00 97.94 92 ARG A C 1
ATOM 727 O O . ARG A 1 92 ? -4.791 -0.839 20.194 1.00 97.94 92 ARG A O 1
ATOM 734 N N . ILE A 1 93 ? -5.054 0.683 18.560 1.00 96.75 93 ILE A N 1
ATOM 735 C CA . ILE A 1 93 ? -5.672 1.712 19.412 1.00 96.75 93 ILE A CA 1
ATOM 736 C C . ILE A 1 93 ? -6.996 1.207 19.995 1.00 96.75 93 ILE A C 1
ATOM 738 O O . ILE A 1 93 ? -7.246 1.383 21.183 1.00 96.75 93 ILE A O 1
ATOM 742 N N . ILE A 1 94 ? -7.835 0.541 19.194 1.00 97.00 94 ILE A N 1
ATOM 743 C CA . ILE A 1 94 ? -9.087 -0.055 19.686 1.00 97.00 94 ILE A CA 1
ATOM 744 C C . ILE A 1 94 ? -8.806 -1.079 20.794 1.00 97.00 94 ILE A C 1
ATOM 746 O O . ILE A 1 94 ? -9.505 -1.090 21.807 1.00 97.00 94 ILE A O 1
ATOM 750 N N . ASP A 1 95 ? -7.798 -1.934 20.623 1.00 96.19 95 ASP A N 1
ATOM 751 C CA . ASP A 1 95 ? -7.424 -2.938 21.623 1.00 96.19 95 ASP A CA 1
ATOM 752 C C . ASP A 1 95 ? -6.863 -2.299 22.907 1.00 96.19 95 ASP A C 1
ATOM 754 O O . ASP A 1 95 ? -7.213 -2.699 24.019 1.00 96.19 95 ASP A O 1
ATOM 758 N N . GLU A 1 96 ? -6.059 -1.241 22.778 1.00 96.19 96 GLU A N 1
ATOM 759 C CA . GLU A 1 96 ? -5.587 -0.438 23.913 1.00 96.19 96 GLU A CA 1
ATOM 760 C C . GLU A 1 96 ? -6.740 0.226 24.669 1.00 96.19 96 GLU A C 1
ATOM 762 O O . GLU A 1 96 ? -6.810 0.116 25.894 1.00 96.19 96 GLU A O 1
ATOM 767 N N . LEU A 1 97 ? -7.692 0.836 23.960 1.00 94.31 97 LEU A N 1
ATOM 768 C CA . LEU A 1 97 ? -8.880 1.432 24.570 1.00 94.31 97 LEU A CA 1
ATOM 769 C C . LEU A 1 97 ? -9.722 0.383 25.300 1.00 94.31 97 LEU A C 1
ATOM 771 O O . LEU A 1 97 ? -10.129 0.614 26.437 1.00 94.31 97 LEU A O 1
ATOM 775 N N . LYS A 1 98 ? -9.936 -0.795 24.699 1.00 90.75 98 LYS A N 1
ATOM 776 C CA . LYS A 1 98 ? -10.624 -1.912 25.365 1.00 90.75 98 LYS A CA 1
ATOM 777 C C . LYS A 1 98 ? -9.911 -2.315 26.653 1.00 90.75 98 LYS A C 1
ATOM 779 O O . LYS A 1 98 ? -10.574 -2.493 27.670 1.00 90.75 98 LYS A O 1
ATOM 784 N N . ARG A 1 99 ? -8.578 -2.422 26.641 1.00 89.50 99 ARG A N 1
ATOM 785 C CA . ARG A 1 99 ? -7.793 -2.730 27.848 1.00 89.50 99 ARG A CA 1
ATOM 786 C C . ARG A 1 99 ? -7.946 -1.661 28.929 1.00 89.50 99 ARG A C 1
ATOM 788 O O . ARG A 1 99 ? -8.148 -2.018 30.086 1.00 89.50 99 ARG A O 1
ATOM 795 N N . ILE A 1 100 ? -7.894 -0.379 28.565 1.00 89.38 100 ILE A N 1
ATOM 796 C CA . ILE A 1 100 ? -8.080 0.737 29.506 1.00 89.38 100 ILE A CA 1
ATOM 797 C C . ILE A 1 100 ? -9.479 0.684 30.135 1.00 89.38 100 ILE A C 1
ATOM 799 O O . ILE A 1 100 ? -9.604 0.771 31.355 1.00 89.38 100 ILE A O 1
ATOM 803 N N . LEU A 1 101 ? -10.520 0.483 29.323 1.00 86.12 101 LEU A N 1
ATOM 804 C CA . LEU A 1 101 ? -11.902 0.376 29.799 1.00 86.12 101 LEU A CA 1
ATOM 805 C C . LEU A 1 101 ? -12.118 -0.856 30.686 1.00 86.12 101 LEU A C 1
ATOM 807 O O . LEU A 1 101 ? -12.784 -0.773 31.708 1.00 86.12 101 LEU A O 1
ATOM 811 N N . LEU A 1 102 ? -11.523 -2.001 30.350 1.00 83.88 102 LEU A N 1
ATOM 812 C CA . LEU A 1 102 ? -11.586 -3.182 31.214 1.00 83.88 102 LEU A CA 1
ATOM 813 C C . LEU A 1 102 ? -10.862 -2.949 32.545 1.00 83.88 102 LEU A C 1
ATOM 815 O O . LEU A 1 102 ? -11.326 -3.414 33.583 1.00 83.88 102 LEU A O 1
ATOM 819 N N . LYS A 1 103 ? -9.750 -2.205 32.533 1.00 85.31 103 LYS A N 1
ATOM 820 C CA . LYS A 1 103 ? -9.009 -1.863 33.750 1.00 85.31 103 LYS A CA 1
ATOM 821 C C . LYS A 1 103 ? -9.787 -0.901 34.652 1.00 85.31 103 LYS A C 1
ATOM 823 O O . LYS A 1 103 ? -9.676 -1.000 35.870 1.00 85.31 103 LYS A O 1
ATOM 828 N N . SER A 1 104 ? -10.584 0.012 34.095 1.00 84.50 104 SER A N 1
ATOM 829 C CA . SER A 1 104 ? -11.401 0.917 34.914 1.00 84.50 104 SER A CA 1
ATOM 830 C C . SER A 1 104 ? -12.526 0.187 35.656 1.00 84.50 104 SER A C 1
ATOM 832 O O . SER A 1 104 ? -12.861 0.592 36.766 1.00 84.50 104 SER A O 1
ATOM 834 N N . LEU A 1 105 ? -13.033 -0.929 35.117 1.00 80.06 105 LEU A N 1
ATOM 835 C CA . LEU A 1 105 ? -14.011 -1.795 35.797 1.00 80.06 105 LEU A CA 1
ATOM 836 C C . LEU A 1 105 ? -13.446 -2.512 37.034 1.00 80.06 105 LEU A C 1
ATOM 838 O O . LEU A 1 105 ? -14.206 -3.075 37.814 1.00 80.06 105 LEU A O 1
ATOM 842 N N . GLU A 1 106 ? -12.130 -2.484 37.262 1.00 80.00 106 GLU A N 1
ATOM 843 C CA . GLU A 1 106 ? -11.558 -2.957 38.529 1.00 80.00 106 GLU A CA 1
ATOM 844 C C . GLU A 1 106 ? -11.866 -2.019 39.710 1.00 80.00 106 GLU A C 1
ATOM 846 O O . GLU A 1 106 ? -11.678 -2.398 40.872 1.00 80.00 106 GLU A O 1
ATOM 851 N N . ASN A 1 107 ? -12.310 -0.790 39.424 1.00 84.56 107 ASN A N 1
ATOM 852 C CA . ASN A 1 107 ? -12.873 0.119 40.410 1.00 84.56 107 ASN A CA 1
ATOM 853 C C . ASN A 1 107 ? -14.369 -0.186 40.581 1.00 84.56 107 ASN A C 1
ATOM 855 O O . ASN A 1 107 ? -15.147 -0.065 39.636 1.00 84.56 107 ASN A O 1
ATOM 859 N N . VAL A 1 108 ? -14.759 -0.551 41.804 1.00 79.06 108 VAL A N 1
ATOM 860 C CA . VAL A 1 108 ? -16.119 -1.003 42.131 1.00 79.06 108 VAL A CA 1
ATOM 861 C C . VAL A 1 108 ? -17.174 0.069 41.851 1.00 79.06 108 VAL A C 1
ATOM 863 O O . VAL A 1 108 ? -18.233 -0.263 41.330 1.00 79.06 108 VAL A O 1
ATOM 866 N N . GLU A 1 109 ? -16.887 1.347 42.106 1.00 81.56 109 GLU A N 1
ATOM 867 C CA . GLU A 1 109 ? -17.847 2.437 41.862 1.00 81.56 109 GLU A CA 1
ATOM 868 C C . GLU A 1 109 ? -18.081 2.667 40.363 1.00 81.56 109 GLU A C 1
ATOM 870 O O . GLU A 1 109 ? -19.212 2.868 39.916 1.00 81.56 109 GLU A O 1
ATOM 875 N N . VAL A 1 110 ? -17.013 2.581 39.561 1.00 85.44 110 VAL A N 1
ATOM 876 C CA . VAL A 1 110 ? -17.106 2.680 38.096 1.00 85.44 110 VAL A CA 1
ATOM 877 C C . VAL A 1 110 ? -17.891 1.497 37.546 1.00 85.44 110 VAL A C 1
ATOM 879 O O . VAL A 1 110 ? -18.805 1.686 36.743 1.00 85.44 110 VAL A O 1
ATOM 882 N N . PHE A 1 111 ? -17.568 0.284 38.002 1.00 84.56 111 PHE A N 1
ATOM 883 C CA . PHE A 1 111 ? -18.310 -0.916 37.638 1.00 84.56 111 PHE A CA 1
ATOM 884 C C . PHE A 1 111 ? -19.796 -0.779 37.983 1.00 84.56 111 PHE A C 1
ATOM 886 O O . PHE A 1 111 ? -20.637 -1.005 37.115 1.00 84.56 111 PHE A O 1
ATOM 893 N N . LYS A 1 112 ? -20.118 -0.362 39.214 1.00 80.44 112 LYS A N 1
ATOM 894 C CA . LYS A 1 112 ? -21.492 -0.180 39.690 1.00 80.44 112 LYS A CA 1
ATOM 895 C C . LYS A 1 112 ? -22.260 0.777 38.787 1.00 80.44 112 LYS A C 1
ATOM 897 O O . LYS A 1 112 ? -23.319 0.410 38.294 1.00 80.44 112 LYS A O 1
ATOM 902 N N . SER A 1 113 ? -21.693 1.946 38.492 1.00 83.62 113 SER A N 1
ATOM 903 C CA . SER A 1 113 ? -22.341 2.931 37.622 1.00 83.62 113 SER A CA 1
ATOM 904 C C . SER A 1 113 ? -22.595 2.398 36.205 1.00 83.62 113 SER A C 1
ATOM 906 O O . SER A 1 113 ? -23.671 2.612 35.647 1.00 83.62 113 SER A O 1
ATOM 908 N N . VAL A 1 114 ? -21.631 1.680 35.616 1.00 85.12 114 VAL A N 1
ATOM 909 C CA . VAL A 1 114 ? -21.786 1.075 34.280 1.00 85.12 114 VAL A CA 1
ATOM 910 C C . VAL A 1 114 ? -22.845 -0.027 34.293 1.00 85.12 114 VAL A C 1
ATOM 912 O O . VAL A 1 114 ? -23.658 -0.115 33.373 1.00 85.12 114 VAL A O 1
ATOM 915 N N . PHE A 1 115 ? -22.847 -0.863 35.329 1.00 81.38 115 PHE A N 1
ATOM 916 C CA . PHE A 1 115 ? -23.787 -1.966 35.467 1.00 81.38 115 PHE A CA 1
ATOM 917 C C . PHE A 1 115 ? -25.219 -1.479 35.729 1.00 81.38 115 PHE A C 1
ATOM 919 O O . PHE A 1 115 ? -26.140 -1.968 35.083 1.00 81.38 115 PHE A O 1
ATOM 926 N N . GLU A 1 116 ? -25.415 -0.468 36.580 1.00 80.25 116 GLU A N 1
ATOM 927 C CA . GLU A 1 116 ? -26.718 0.182 36.796 1.00 80.25 116 GLU A CA 1
ATOM 928 C C . GLU A 1 116 ? -27.275 0.765 35.486 1.00 80.25 116 GLU A C 1
ATOM 930 O O . GLU A 1 116 ? -28.405 0.462 35.107 1.00 80.25 116 GLU A O 1
ATOM 935 N N . GLN A 1 117 ? -26.457 1.504 34.724 1.00 82.00 117 GLN A N 1
ATOM 936 C CA . GLN A 1 117 ? -26.858 2.034 33.411 1.00 82.00 117 GLN A CA 1
ATOM 937 C C . GLN A 1 117 ? -27.191 0.937 32.391 1.00 82.00 117 GLN A C 1
ATOM 939 O O . GLN A 1 117 ? -28.013 1.140 31.495 1.00 82.00 117 GLN A O 1
ATOM 944 N N . TRP A 1 118 ? -26.518 -0.214 32.460 1.00 83.00 118 TRP A N 1
ATOM 945 C CA . TRP A 1 118 ? -26.851 -1.358 31.615 1.00 83.00 118 TRP A CA 1
ATOM 946 C C . TRP A 1 118 ? -28.191 -1.974 32.029 1.00 83.00 118 TRP A C 1
ATOM 948 O O . TRP A 1 118 ? -29.025 -2.222 31.161 1.00 83.00 118 TRP A O 1
ATOM 958 N N . LEU A 1 119 ? -28.434 -2.144 33.331 1.00 79.25 119 LEU A N 1
ATOM 959 C CA . LEU A 1 119 ? -29.693 -2.663 33.871 1.00 79.25 119 LEU A CA 1
ATOM 960 C C . LEU A 1 119 ? -30.905 -1.801 33.501 1.00 79.25 119 LEU A C 1
ATOM 962 O O . LEU A 1 119 ? -31.953 -2.359 33.174 1.00 79.25 119 LEU A O 1
ATOM 966 N N . GLU A 1 120 ? -30.761 -0.474 33.495 1.00 80.38 120 GLU A N 1
ATOM 967 C CA . GLU A 1 120 ? -31.811 0.470 33.073 1.00 80.38 120 GLU A CA 1
ATOM 968 C C . GLU A 1 120 ? -32.229 0.297 31.604 1.00 80.38 120 GLU A C 1
ATOM 970 O O . GLU A 1 120 ? -33.370 0.579 31.245 1.00 80.38 120 GLU A O 1
ATOM 975 N N . LYS A 1 121 ? -31.325 -0.183 30.740 1.00 82.56 121 LYS A N 1
ATOM 976 C CA . LYS A 1 121 ? -31.607 -0.418 29.311 1.00 82.56 121 LYS A CA 1
ATOM 977 C C . LYS A 1 121 ? -32.308 -1.746 29.048 1.00 82.56 121 LYS A C 1
ATOM 979 O O . LYS A 1 121 ? -32.748 -1.991 27.925 1.00 82.56 121 LYS A O 1
ATOM 984 N N . LEU A 1 122 ? -32.362 -2.627 30.042 1.00 76.56 122 LEU A N 1
ATOM 985 C CA . LEU A 1 122 ? -32.966 -3.942 29.893 1.00 76.56 122 LEU A CA 1
ATOM 986 C C . LEU A 1 122 ? -34.490 -3.846 30.030 1.00 76.56 122 LEU A C 1
ATOM 988 O O . LEU A 1 122 ? -34.969 -3.133 30.912 1.00 76.56 122 LEU A O 1
ATOM 992 N N . PRO A 1 123 ? -35.262 -4.607 29.232 1.00 74.12 123 PRO A N 1
ATOM 993 C CA . PRO A 1 123 ? -36.721 -4.621 29.328 1.00 74.12 123 PRO A CA 1
ATOM 994 C C . PRO A 1 123 ? -37.189 -4.952 30.755 1.00 74.12 123 PRO A C 1
ATOM 996 O O . PRO A 1 123 ? -36.523 -5.689 31.481 1.00 74.12 123 PRO A O 1
ATOM 999 N N . THR A 1 124 ? -38.321 -4.381 31.169 1.00 65.31 124 THR A N 1
ATOM 1000 C CA . THR A 1 124 ? -38.880 -4.444 32.536 1.00 65.31 124 THR A CA 1
ATOM 1001 C C . THR A 1 124 ? -39.539 -5.772 32.907 1.00 65.31 124 THR A C 1
ATOM 1003 O O . THR A 1 124 ? -40.106 -5.878 33.986 1.00 65.31 124 THR A O 1
ATOM 1006 N N . THR A 1 125 ? -39.474 -6.790 32.050 1.00 62.44 125 THR A N 1
ATOM 1007 C CA . THR A 1 125 ? -39.893 -8.152 32.410 1.00 62.44 125 THR A CA 1
ATOM 1008 C C . THR A 1 125 ? -39.091 -8.645 33.620 1.00 62.44 125 THR A C 1
ATOM 1010 O O . THR A 1 125 ? -37.913 -8.300 33.713 1.00 62.44 125 THR A O 1
ATOM 1013 N N . ASP A 1 126 ? -39.718 -9.422 34.516 1.00 56.06 126 ASP A N 1
ATOM 1014 C CA . ASP A 1 126 ? -39.199 -9.953 35.799 1.00 56.06 126 ASP A CA 1
ATOM 1015 C C . ASP A 1 126 ? -37.988 -10.903 35.640 1.00 56.06 126 ASP A C 1
ATOM 1017 O O . ASP A 1 126 ? -37.983 -12.056 36.065 1.00 56.06 126 ASP A O 1
ATOM 1021 N N . SER A 1 127 ? -36.946 -10.447 34.957 1.00 68.25 127 SER A N 1
ATOM 1022 C CA . SER A 1 127 ? -35.790 -11.240 34.576 1.00 68.25 127 SER A CA 1
ATOM 1023 C C . SER A 1 127 ? -34.734 -11.148 35.671 1.00 68.25 127 SER A C 1
ATOM 1025 O O . SER A 1 127 ? -34.112 -10.094 35.849 1.00 68.25 127 SER A O 1
ATOM 1027 N N . LEU A 1 128 ? -34.516 -12.264 36.365 1.00 78.88 128 LEU A N 1
ATOM 1028 C CA . LEU A 1 128 ? -33.341 -12.505 37.197 1.00 78.88 128 LEU A CA 1
ATOM 1029 C C . LEU A 1 128 ? -32.065 -12.249 36.379 1.00 78.88 128 LEU A C 1
ATOM 1031 O O . LEU A 1 128 ? -31.897 -12.782 35.275 1.00 78.88 128 LEU A O 1
ATOM 1035 N N . VAL A 1 129 ? -31.161 -11.444 36.933 1.00 82.12 129 VAL A N 1
ATOM 1036 C CA . VAL A 1 129 ? -29.854 -11.150 36.338 1.00 82.12 129 VAL A CA 1
ATOM 1037 C C . VAL A 1 129 ? -28.785 -11.932 37.081 1.00 82.12 129 VAL A C 1
ATOM 1039 O O . VAL A 1 129 ? -28.622 -11.774 38.289 1.00 82.12 129 VAL A O 1
ATOM 1042 N N . TYR A 1 130 ? -28.018 -12.736 36.352 1.00 85.25 130 TYR A N 1
ATOM 1043 C CA . TYR A 1 130 ? -26.831 -13.383 36.894 1.00 85.25 130 TYR A CA 1
ATOM 1044 C C . TYR A 1 130 ? -25.610 -12.523 36.601 1.00 85.25 130 TYR A C 1
ATOM 1046 O O . TYR A 1 130 ? -25.285 -12.239 35.444 1.00 85.25 130 TYR A O 1
ATOM 1054 N N . LEU A 1 131 ? -24.935 -12.120 37.668 1.00 86.44 131 LEU A N 1
ATOM 1055 C CA . LEU A 1 131 ? -23.678 -11.406 37.631 1.00 86.44 131 LEU A CA 1
ATOM 1056 C C . LEU A 1 131 ? -22.560 -12.342 38.094 1.00 86.44 131 LEU A C 1
ATOM 1058 O O . LEU A 1 131 ? -22.479 -12.719 39.257 1.00 86.44 131 LEU A O 1
ATOM 1062 N N . TYR A 1 132 ? -21.670 -12.678 37.174 1.00 88.31 132 TYR A N 1
ATOM 1063 C CA . TYR A 1 132 ? -20.479 -13.470 37.434 1.00 88.31 132 TYR A CA 1
ATOM 1064 C C . TYR A 1 132 ? -19.284 -12.531 37.603 1.00 88.31 132 TYR A C 1
ATOM 1066 O O . TYR A 1 132 ? -18.916 -11.792 36.682 1.00 88.31 132 TYR A O 1
ATOM 1074 N N . VAL A 1 133 ? -18.715 -12.530 38.807 1.00 87.25 133 VAL A N 1
ATOM 1075 C CA . VAL A 1 133 ? -17.614 -11.651 39.214 1.00 87.25 133 VAL A CA 1
ATOM 1076 C C . VAL A 1 133 ? -16.323 -12.463 39.355 1.00 87.25 133 VAL A C 1
ATOM 1078 O O . VAL A 1 133 ? -16.322 -13.495 40.028 1.00 87.25 133 VAL A O 1
ATOM 1081 N N . PRO A 1 134 ? -15.185 -11.993 38.816 1.00 89.69 134 PRO A N 1
ATOM 1082 C CA . PRO A 1 134 ? -13.895 -12.622 39.079 1.00 89.69 134 PRO A CA 1
ATOM 1083 C C . PRO A 1 134 ? -13.601 -12.731 40.583 1.00 89.69 134 PRO A C 1
ATOM 1085 O O . PRO A 1 134 ? -13.650 -11.726 41.298 1.00 89.69 134 PRO A O 1
ATOM 1088 N N . SER A 1 135 ? -13.215 -13.918 41.062 1.00 90.69 135 SER A N 1
ATOM 1089 C CA . SER A 1 135 ? -12.946 -14.237 42.476 1.00 90.69 135 SER A CA 1
ATOM 1090 C C . SER A 1 135 ? -11.963 -13.258 43.124 1.00 90.69 135 SER A C 1
ATOM 1092 O O . SER A 1 135 ? -12.109 -12.907 44.293 1.00 90.69 135 SER A O 1
ATOM 1094 N N . ARG A 1 136 ? -11.006 -12.725 42.351 1.00 86.88 136 ARG A N 1
ATOM 1095 C CA . ARG A 1 136 ? -10.048 -11.694 42.797 1.00 86.88 136 ARG A CA 1
ATOM 1096 C C . ARG A 1 136 ? -10.692 -10.386 43.281 1.00 86.88 136 ARG A C 1
ATOM 1098 O O . ARG A 1 136 ? -10.033 -9.601 43.955 1.00 86.88 136 ARG A O 1
ATOM 1105 N N . TYR A 1 137 ? -11.950 -10.127 42.925 1.00 83.69 137 TYR A N 1
ATOM 1106 C CA . TYR A 1 137 ? -12.712 -8.961 43.379 1.00 83.69 137 TYR A CA 1
ATOM 1107 C C . TYR A 1 137 ? -13.707 -9.283 44.494 1.00 83.69 137 TYR A C 1
ATOM 1109 O O . TYR A 1 137 ? -14.357 -8.365 44.985 1.00 83.69 137 TYR A O 1
ATOM 1117 N N . LYS A 1 138 ? -13.804 -10.544 44.931 1.00 84.06 138 LYS A N 1
ATOM 1118 C CA . LYS A 1 138 ? -14.794 -10.997 45.914 1.00 84.06 138 LYS A CA 1
ATOM 1119 C C . LYS A 1 138 ? -14.802 -10.163 47.186 1.00 84.06 138 LYS A C 1
ATOM 1121 O O . LYS A 1 138 ? -15.851 -9.675 47.577 1.00 84.06 138 LYS A O 1
ATOM 1126 N N . GLU A 1 139 ? -13.641 -9.925 47.791 1.00 81.06 139 GLU A N 1
ATOM 1127 C CA . GLU A 1 139 ? -13.567 -9.100 49.002 1.00 81.06 139 GLU A CA 1
ATOM 1128 C C . GLU A 1 139 ? -14.061 -7.674 48.753 1.00 81.06 139 GLU A C 1
ATOM 1130 O O . GLU A 1 139 ? -14.835 -7.150 49.545 1.00 81.06 139 GLU A O 1
ATOM 1135 N N . LYS A 1 140 ? -13.685 -7.065 47.622 1.00 77.44 140 LYS A N 1
ATOM 1136 C CA . LYS A 1 140 ? -14.112 -5.703 47.280 1.00 77.44 140 LYS A CA 1
ATOM 1137 C C . LYS A 1 140 ? -15.623 -5.606 47.075 1.00 77.44 140 LYS A C 1
ATOM 1139 O O . LYS A 1 140 ? -16.199 -4.618 47.503 1.00 77.44 140 LYS A O 1
ATOM 1144 N N . PHE A 1 141 ? -16.242 -6.610 46.450 1.00 74.06 141 PHE A N 1
ATOM 1145 C CA . PHE A 1 141 ? -17.685 -6.641 46.194 1.00 74.06 141 PHE A CA 1
ATOM 1146 C C . PHE A 1 141 ? -18.506 -7.030 47.430 1.00 74.06 141 PHE A C 1
ATOM 1148 O O . PHE A 1 141 ? -19.553 -6.429 47.646 1.00 74.06 141 PHE A O 1
ATOM 1155 N N . LEU A 1 142 ? -18.017 -7.932 48.291 1.00 69.00 142 LEU A N 1
ATOM 1156 C CA . LEU A 1 142 ? -18.686 -8.323 49.544 1.00 69.00 142 LEU A CA 1
ATOM 1157 C C . LEU A 1 142 ? -18.956 -7.125 50.468 1.00 69.00 142 LEU A C 1
ATOM 1159 O O . LEU A 1 142 ? -20.025 -7.033 51.067 1.00 69.00 142 LEU A O 1
ATOM 1163 N N . TYR A 1 143 ? -18.023 -6.170 50.561 1.00 60.44 143 TYR A N 1
ATOM 1164 C CA . TYR A 1 143 ? -18.237 -4.941 51.340 1.00 60.44 143 TYR A CA 1
ATOM 1165 C C . TYR A 1 143 ? -19.283 -4.002 50.718 1.00 60.44 143 TYR A C 1
ATOM 1167 O O . TYR A 1 143 ? -19.838 -3.155 51.416 1.00 60.44 143 TYR A O 1
ATOM 1175 N N . THR A 1 144 ? -19.560 -4.136 49.419 1.00 58.56 144 THR A N 1
ATOM 1176 C CA . THR A 1 144 ? -20.471 -3.263 48.664 1.00 58.56 144 THR A CA 1
ATOM 1177 C C . THR A 1 144 ? -21.848 -3.900 48.423 1.00 58.56 144 THR A C 1
ATOM 1179 O O . THR A 1 144 ? -22.815 -3.171 48.200 1.00 58.56 144 THR A O 1
ATOM 1182 N N . GLU A 1 145 ? -21.981 -5.228 48.537 1.00 57.75 145 GLU A N 1
ATOM 1183 C CA . GLU A 1 145 ? -23.215 -6.012 48.326 1.00 57.75 145 GLU A CA 1
ATOM 1184 C C . GLU A 1 145 ? -24.423 -5.502 49.137 1.00 57.75 145 GLU A C 1
ATOM 1186 O O . GLU A 1 145 ? -25.545 -5.528 48.637 1.00 57.75 145 GLU A O 1
ATOM 1191 N N . SER A 1 146 ? -24.219 -4.926 50.327 1.00 52.06 146 SER A N 1
ATOM 1192 C CA . SER A 1 146 ? -25.296 -4.334 51.144 1.00 52.06 146 SER A CA 1
ATOM 1193 C C . SER A 1 146 ? -25.904 -3.043 50.566 1.00 52.06 146 SER A C 1
ATOM 1195 O O . SER A 1 146 ? -26.994 -2.639 50.969 1.00 52.06 146 SER A O 1
ATOM 1197 N N . SER A 1 147 ? -25.228 -2.390 49.615 1.00 53.88 147 SER A N 1
ATOM 1198 C CA . SER A 1 147 ? -25.608 -1.078 49.057 1.00 53.88 147 SER A CA 1
ATOM 1199 C C . SER A 1 147 ? -25.607 -1.018 47.523 1.00 53.88 147 SER A C 1
ATOM 1201 O O . SER A 1 147 ? -25.969 0.006 46.936 1.00 53.88 147 SER A O 1
ATOM 1203 N N . CYS A 1 148 ? -25.163 -2.087 46.858 1.00 55.19 148 CYS A N 1
ATOM 1204 C CA . CYS A 1 148 ? -24.800 -2.049 45.446 1.00 55.19 148 CYS A CA 1
ATOM 1205 C C . CYS A 1 148 ? -25.987 -1.889 44.500 1.00 55.19 148 CYS A C 1
ATOM 1207 O O . CYS A 1 148 ? -25.824 -1.231 43.485 1.00 55.19 148 CYS A O 1
ATOM 1209 N N . PHE A 1 149 ? -27.167 -2.426 44.819 1.00 61.66 149 PHE A N 1
ATOM 1210 C CA . PHE A 1 149 ? -28.275 -2.481 43.851 1.00 61.66 149 PHE A CA 1
ATOM 1211 C C . PHE A 1 149 ? -29.641 -2.120 44.442 1.00 61.66 149 PHE A C 1
ATOM 1213 O O . PHE A 1 149 ? -30.680 -2.478 43.900 1.00 61.66 149 PHE A O 1
ATOM 1220 N N . THR A 1 150 ? -29.661 -1.368 45.543 1.00 55.75 150 THR A N 1
ATOM 1221 C CA . THR A 1 150 ? -30.889 -1.027 46.287 1.00 55.75 150 THR A CA 1
ATOM 1222 C C . THR A 1 150 ? -31.899 -0.191 45.494 1.00 55.75 150 THR A C 1
ATOM 1224 O O . THR A 1 150 ? -33.059 -0.105 45.886 1.00 55.75 150 THR A O 1
ATOM 1227 N N . ARG A 1 151 ? -31.480 0.429 44.383 1.00 57.50 151 ARG A N 1
ATOM 1228 C CA . ARG A 1 151 ? -32.339 1.241 43.505 1.00 57.50 151 ARG A CA 1
ATOM 1229 C C . ARG A 1 151 ? -33.049 0.443 42.410 1.00 57.50 151 ARG A C 1
ATOM 1231 O O . ARG A 1 151 ? -33.861 1.015 41.688 1.00 57.50 151 ARG A O 1
ATOM 1238 N N . LEU A 1 152 ? -32.742 -0.842 42.255 1.00 61.78 152 LEU A N 1
ATOM 1239 C CA . LEU A 1 152 ? -33.169 -1.634 41.106 1.00 61.78 152 LEU A CA 1
ATOM 1240 C C . LEU A 1 152 ? -34.323 -2.567 41.491 1.00 61.78 152 LEU A C 1
ATOM 1242 O O . LEU A 1 152 ? -34.255 -3.272 42.489 1.00 61.78 152 LEU A O 1
ATOM 1246 N N . GLN A 1 153 ? -35.376 -2.598 40.670 1.00 63.16 153 GLN A N 1
ATOM 1247 C CA . GLN A 1 153 ? -36.521 -3.514 40.824 1.00 63.16 153 GLN A CA 1
ATOM 1248 C C . GLN A 1 153 ? -36.223 -4.946 40.334 1.00 63.16 153 GLN A C 1
ATOM 1250 O O . GLN A 1 153 ? -37.135 -5.757 40.223 1.00 63.16 153 GLN A O 1
ATOM 1255 N N . LYS A 1 154 ? -34.964 -5.258 39.996 1.00 71.56 154 LYS A N 1
ATOM 1256 C CA . LYS A 1 154 ? -34.554 -6.549 39.430 1.00 71.56 154 LYS A CA 1
ATOM 1257 C C . LYS A 1 154 ? -33.788 -7.370 40.454 1.00 71.56 154 LYS A C 1
ATOM 1259 O O . LYS A 1 154 ? -32.891 -6.850 41.114 1.00 71.56 154 LYS A O 1
ATOM 1264 N N . GLU A 1 155 ? -34.110 -8.657 40.540 1.00 77.88 155 GLU A N 1
ATOM 1265 C CA . GLU A 1 155 ? -33.331 -9.607 41.329 1.00 77.88 155 GLU A CA 1
ATOM 1266 C C . GLU A 1 155 ? -31.970 -9.836 40.656 1.00 77.88 155 GLU A C 1
ATOM 1268 O O . GLU A 1 155 ? -31.892 -10.129 39.459 1.00 77.88 155 GLU A O 1
ATOM 1273 N N . ILE A 1 156 ? -30.890 -9.669 41.421 1.00 79.94 156 ILE A N 1
ATOM 1274 C CA . ILE A 1 156 ? -29.515 -9.852 40.951 1.00 79.94 156 ILE A CA 1
ATOM 1275 C C . ILE A 1 156 ? -28.879 -10.948 41.790 1.00 79.94 156 ILE A C 1
ATOM 1277 O O . ILE A 1 156 ? -28.752 -10.817 43.007 1.00 79.94 156 ILE A O 1
ATOM 1281 N N . ARG A 1 157 ? -28.444 -12.014 41.124 1.00 82.50 157 ARG A N 1
ATOM 1282 C CA . ARG A 1 157 ? -27.685 -13.096 41.738 1.00 82.50 157 ARG A CA 1
ATOM 1283 C C . ARG A 1 157 ? -26.222 -12.961 41.365 1.00 82.50 157 ARG A C 1
ATOM 1285 O O . ARG A 1 157 ? -25.887 -12.915 40.184 1.00 82.50 157 ARG A O 1
ATOM 1292 N N . ILE A 1 158 ? -25.366 -12.900 42.377 1.00 84.62 158 ILE A N 1
ATOM 1293 C CA . ILE A 1 158 ? -23.926 -12.736 42.202 1.00 84.62 158 ILE A CA 1
ATOM 1294 C C . ILE A 1 158 ? -23.245 -14.072 42.478 1.00 84.62 158 ILE A C 1
ATOM 1296 O O . ILE A 1 158 ? -23.379 -14.616 43.571 1.00 84.62 158 ILE A O 1
ATOM 1300 N N . ASP A 1 159 ? -22.506 -14.576 41.496 1.00 88.19 159 ASP A N 1
ATOM 1301 C CA . ASP A 1 159 ? -21.651 -15.753 41.627 1.00 88.19 159 ASP A CA 1
ATOM 1302 C C . ASP A 1 159 ? -20.197 -15.368 41.313 1.00 88.19 159 ASP A C 1
ATOM 1304 O O . ASP A 1 159 ? -19.925 -14.438 40.551 1.00 88.19 159 ASP A O 1
ATOM 1308 N N . TYR A 1 160 ? -19.241 -16.084 41.904 1.00 89.62 160 TYR A N 1
ATOM 1309 C CA . TYR A 1 160 ? -17.813 -15.794 41.758 1.00 89.62 160 TYR A CA 1
ATOM 1310 C C . TYR A 1 160 ? -17.104 -16.889 40.953 1.00 89.62 160 TYR A C 1
ATOM 1312 O O . TYR A 1 160 ? -17.443 -18.065 41.086 1.00 89.62 160 TYR A O 1
ATOM 1320 N N . HIS A 1 161 ? -16.127 -16.517 40.122 1.00 92.38 161 HIS A N 1
ATOM 1321 C CA . HIS A 1 161 ? -15.393 -17.462 39.268 1.00 92.38 161 HIS A CA 1
ATOM 1322 C C . HIS A 1 161 ? -13.919 -17.088 39.064 1.00 92.38 161 HIS A C 1
ATOM 1324 O O . HIS A 1 161 ? -13.524 -15.939 39.218 1.00 92.38 161 HIS A O 1
ATOM 1330 N N . GLU A 1 162 ? -13.102 -18.041 38.613 1.00 92.81 162 GLU A N 1
ATOM 1331 C CA . GLU A 1 162 ? -11.646 -17.853 38.493 1.00 92.81 162 GLU A CA 1
ATOM 1332 C C . GLU A 1 162 ? -11.181 -17.078 37.240 1.00 92.81 162 GLU A C 1
ATOM 1334 O O . GLU A 1 162 ? -10.051 -16.597 37.200 1.00 92.81 162 GLU A O 1
ATOM 1339 N N . ASP A 1 163 ? -12.023 -16.923 36.210 1.00 88.88 163 ASP A N 1
ATOM 1340 C CA . ASP A 1 163 ? -11.696 -16.083 35.039 1.00 88.88 163 ASP A CA 1
ATOM 1341 C C . ASP A 1 163 ? -11.606 -14.577 35.397 1.00 88.88 163 ASP A C 1
ATOM 1343 O O . ASP A 1 163 ? -12.145 -14.116 36.397 1.00 88.88 163 ASP A O 1
ATOM 1347 N N . ASN A 1 164 ? -10.945 -13.780 34.557 1.00 83.81 164 ASN A N 1
ATOM 1348 C CA . ASN A 1 164 ? -10.650 -12.360 34.755 1.00 83.81 164 ASN A CA 1
ATOM 1349 C C . ASN A 1 164 ? -11.738 -11.396 34.254 1.00 83.81 164 ASN A C 1
ATOM 1351 O O . ASN A 1 164 ? -11.597 -10.182 34.426 1.00 83.81 164 ASN A O 1
ATOM 1355 N N . LYS A 1 165 ? -12.783 -11.898 33.591 1.00 84.62 165 LYS A N 1
ATOM 1356 C CA . LYS A 1 165 ? -13.830 -11.080 32.963 1.00 84.62 165 LYS A CA 1
ATOM 1357 C C . LYS A 1 165 ? -15.099 -11.070 33.801 1.00 84.62 165 LYS A C 1
ATOM 1359 O O . LYS A 1 165 ? -15.511 -12.111 34.276 1.00 84.62 165 LYS A O 1
ATOM 1364 N N . PHE A 1 166 ? -15.753 -9.920 33.899 1.00 85.00 166 PHE A N 1
ATOM 1365 C CA . PHE A 1 166 ? -17.129 -9.856 34.388 1.00 85.00 166 PHE A CA 1
ATOM 1366 C C . PHE A 1 166 ? -18.077 -10.415 33.323 1.00 85.00 166 PHE A C 1
ATOM 1368 O O . PHE A 1 166 ? -17.927 -10.085 32.142 1.00 85.00 166 PHE A O 1
ATOM 1375 N N . VAL A 1 167 ? -19.046 -11.237 33.726 1.00 86.44 167 VAL A N 1
ATOM 1376 C CA . VAL A 1 167 ? -20.054 -11.802 32.819 1.00 86.44 167 VAL A CA 1
ATOM 1377 C C . VAL A 1 167 ? -21.453 -11.491 33.344 1.00 86.44 167 VAL A C 1
ATOM 1379 O O . VAL A 1 167 ? -21.744 -11.667 34.524 1.00 86.44 167 VAL A O 1
ATOM 1382 N N . PHE A 1 168 ? -22.320 -11.026 32.446 1.00 84.81 168 PHE A N 1
ATOM 1383 C CA . PHE A 1 168 ? -23.712 -10.691 32.735 1.00 84.81 168 PHE A CA 1
ATOM 1384 C C . PHE A 1 168 ? -24.614 -11.610 31.917 1.00 84.81 168 PHE A C 1
ATOM 1386 O O . PHE A 1 168 ? -24.481 -11.653 30.692 1.00 84.81 168 PHE A O 1
ATOM 1393 N N . LEU A 1 169 ? -25.528 -12.330 32.565 1.00 81.62 169 LEU A N 1
ATOM 1394 C CA . LEU A 1 169 ? -26.522 -13.166 31.892 1.00 81.62 169 LEU A CA 1
ATOM 1395 C C . LEU A 1 169 ? -27.933 -12.764 32.321 1.00 81.62 169 LEU A C 1
ATOM 1397 O O . LEU A 1 169 ? -28.193 -12.483 33.490 1.00 81.62 169 LEU A O 1
ATOM 1401 N N . LEU A 1 170 ? -28.844 -12.762 31.353 1.00 76.75 170 LEU A N 1
ATOM 1402 C CA . LEU A 1 170 ? -30.279 -12.623 31.576 1.00 76.75 170 LEU A CA 1
ATOM 1403 C C . LEU A 1 170 ? -30.904 -14.008 31.565 1.00 76.75 170 LEU A C 1
ATOM 1405 O O . LEU A 1 170 ? -30.693 -14.759 30.610 1.00 76.75 170 LEU A O 1
ATOM 1409 N N . ASN A 1 171 ? -31.699 -14.330 32.580 1.00 67.62 171 ASN A N 1
ATOM 1410 C CA . ASN A 1 171 ? -32.514 -15.533 32.539 1.00 67.62 171 ASN A CA 1
ATOM 1411 C C . ASN A 1 171 ? -33.788 -15.238 31.734 1.00 67.62 171 ASN A C 1
ATOM 1413 O O . ASN A 1 171 ? -34.802 -14.833 32.289 1.00 67.62 171 ASN A O 1
ATOM 1417 N N . ASN A 1 172 ? -33.702 -15.386 30.412 1.00 53.97 172 ASN A N 1
ATOM 1418 C CA . ASN A 1 172 ? -34.859 -15.400 29.510 1.00 53.97 172 ASN A CA 1
ATOM 1419 C C . ASN A 1 172 ? -35.088 -16.825 28.966 1.00 53.97 172 ASN A C 1
ATOM 1421 O O . ASN A 1 172 ? -35.306 -16.995 27.766 1.00 53.97 172 ASN A O 1
ATOM 1425 N N . LEU A 1 173 ? -34.944 -17.839 29.828 1.00 45.56 173 LEU A N 1
ATOM 1426 C CA . LEU A 1 173 ? -35.381 -19.210 29.544 1.00 45.56 173 LEU A CA 1
ATOM 1427 C C . LEU A 1 173 ? -36.853 -19.370 29.921 1.00 45.56 173 LEU A C 1
ATOM 1429 O O . LEU A 1 173 ? -37.197 -18.977 31.057 1.00 45.56 173 LEU A O 1
#

Radius of gyration: 54.02 Å; chains: 1; bounding box: 100×36×152 Å

Organism: Escherichia albertii (NCBI:txid208962)